Protein AF-A0A1Z9GU11-F1 (afdb_monomer_lite)

Radius of gyration: 17.64 Å; chains: 1; bounding box: 31×39×48 Å

Foldseek 3Di:
DKFKAFLVVQATDDPDPVVRVVCVVVVRIDIDPDDDPDDRRQWGADPVRDIGGQPPPDDPVVSVVVVVVVVVVVVVVVVVVVVVVVVVVVVD

pLDDT: mean 80.67, std 10.99, range [48.66, 92.5]

Structure (mmCIF, N/CA/C/O backbone):
data_AF-A0A1Z9GU11-F1
#
_entry.id   AF-A0A1Z9GU11-F1
#
loop_
_atom_site.group_PDB
_atom_site.id
_atom_site.type_symbol
_atom_site.label_atom_id
_atom_site.label_alt_id
_atom_site.label_comp_id
_atom_site.label_asym_id
_atom_site.label_entity_id
_atom_site.label_seq_id
_atom_site.pdbx_PDB_ins_code
_atom_site.Cartn_x
_atom_site.Cartn_y
_atom_site.Cartn_z
_atom_site.occupancy
_atom_site.B_iso_or_equiv
_atom_site.auth_seq_id
_atom_site.auth_comp_id
_atom_site.auth_asym_id
_atom_site.auth_atom_id
_atom_site.pdbx_PDB_model_num
ATOM 1 N N . MET A 1 1 ? 3.743 8.817 -13.979 1.00 77.25 1 MET A N 1
ATOM 2 C CA . MET A 1 1 ? 4.883 8.568 -13.065 1.00 77.25 1 MET A CA 1
ATOM 3 C C . MET A 1 1 ? 5.172 7.064 -13.014 1.00 77.25 1 MET A C 1
ATOM 5 O O . MET A 1 1 ? 4.244 6.293 -13.264 1.00 77.25 1 MET A O 1
ATOM 9 N N . ASP A 1 2 ? 6.412 6.648 -12.735 1.00 83.69 2 ASP A N 1
ATOM 10 C CA . ASP A 1 2 ? 6.753 5.235 -12.494 1.00 83.69 2 ASP A CA 1
ATOM 11 C C . ASP A 1 2 ? 6.676 4.923 -10.997 1.00 83.69 2 ASP A C 1
ATOM 13 O O . ASP A 1 2 ? 7.277 5.630 -10.188 1.00 83.69 2 ASP A O 1
ATOM 17 N N . TYR A 1 3 ? 5.969 3.853 -10.637 1.00 86.50 3 TYR A N 1
ATOM 18 C CA . TYR A 1 3 ? 5.834 3.388 -9.258 1.00 86.50 3 TYR A CA 1
ATOM 19 C C . TYR A 1 3 ? 6.321 1.951 -9.102 1.00 86.50 3 TYR A C 1
ATOM 21 O O . TYR A 1 3 ? 6.129 1.110 -9.984 1.00 86.50 3 TYR A O 1
ATOM 29 N N . TYR A 1 4 ? 6.917 1.672 -7.944 1.00 89.38 4 TYR A N 1
ATOM 30 C CA . TYR A 1 4 ? 7.369 0.343 -7.548 1.00 89.38 4 TYR A CA 1
ATOM 31 C C . TYR A 1 4 ? 6.562 -0.122 -6.346 1.00 89.38 4 TYR A C 1
ATOM 33 O O . TYR A 1 4 ? 6.567 0.524 -5.295 1.00 89.38 4 TYR A O 1
ATOM 41 N N . PHE A 1 5 ? 5.894 -1.257 -6.506 1.00 89.31 5 PHE A N 1
ATOM 42 C CA . PHE A 1 5 ? 5.033 -1.840 -5.487 1.00 89.31 5 PHE A CA 1
ATOM 43 C C . PHE A 1 5 ? 5.642 -3.126 -4.968 1.00 89.31 5 PHE A C 1
ATOM 45 O O . PHE A 1 5 ? 6.041 -3.980 -5.761 1.00 89.31 5 PHE A O 1
ATOM 52 N N . ASN A 1 6 ? 5.687 -3.278 -3.650 1.00 89.44 6 ASN A N 1
ATOM 53 C CA . ASN A 1 6 ? 6.110 -4.521 -3.029 1.00 89.44 6 ASN A CA 1
ATOM 54 C C . ASN A 1 6 ? 5.038 -5.593 -3.275 1.00 89.44 6 ASN A C 1
ATOM 56 O O . ASN A 1 6 ? 3.861 -5.368 -3.012 1.00 89.44 6 ASN A O 1
ATOM 60 N N . ILE A 1 7 ? 5.413 -6.766 -3.778 1.00 88.25 7 ILE A N 1
ATOM 61 C CA . ILE A 1 7 ? 4.429 -7.827 -4.060 1.00 88.25 7 ILE A CA 1
ATOM 62 C C . ILE A 1 7 ? 3.854 -8.488 -2.804 1.00 88.25 7 ILE A C 1
ATOM 64 O O . ILE A 1 7 ? 2.763 -9.055 -2.895 1.00 88.25 7 ILE A O 1
ATOM 68 N N . ALA A 1 8 ? 4.559 -8.423 -1.671 1.00 85.38 8 ALA A N 1
ATOM 69 C CA . ALA A 1 8 ? 4.121 -8.994 -0.401 1.00 85.38 8 ALA A CA 1
ATOM 70 C C . ALA A 1 8 ? 3.168 -8.054 0.343 1.00 85.38 8 ALA A C 1
ATOM 72 O O . ALA A 1 8 ? 2.113 -8.494 0.785 1.00 85.38 8 ALA A O 1
ATOM 73 N N . THR A 1 9 ? 3.512 -6.767 0.453 1.00 84.19 9 THR A N 1
ATOM 74 C CA . THR A 1 9 ? 2.655 -5.795 1.157 1.00 84.19 9 THR A CA 1
ATOM 75 C C . THR A 1 9 ? 1.648 -5.105 0.245 1.00 84.19 9 THR A C 1
ATOM 77 O O . THR A 1 9 ? 0.716 -4.488 0.738 1.00 84.19 9 THR A O 1
ATOM 80 N N . LYS A 1 10 ? 1.814 -5.212 -1.082 1.00 86.75 10 LYS A N 1
ATOM 81 C CA . LYS A 1 10 ? 1.020 -4.516 -2.115 1.00 86.75 10 LYS A CA 1
ATOM 82 C C . LYS A 1 10 ? 1.119 -2.988 -2.068 1.00 86.75 10 LYS A C 1
ATOM 84 O O . LYS A 1 10 ? 0.485 -2.308 -2.873 1.00 86.75 10 LYS A O 1
ATOM 89 N N . GLU A 1 11 ? 1.959 -2.454 -1.191 1.00 84.50 11 GLU A N 1
ATOM 90 C CA . GLU A 1 11 ? 2.149 -1.025 -0.989 1.00 84.50 11 GLU A CA 1
ATOM 91 C C . GLU A 1 11 ? 3.267 -0.466 -1.886 1.00 84.50 11 GLU A C 1
ATOM 93 O O . GLU A 1 11 ? 4.216 -1.179 -2.249 1.00 84.50 11 GLU A O 1
ATOM 98 N N . PRO A 1 12 ? 3.199 0.827 -2.231 1.00 85.56 12 PRO A N 1
ATOM 99 C CA . PRO A 1 12 ? 4.267 1.517 -2.930 1.00 85.56 12 PRO A CA 1
ATOM 100 C C . PRO A 1 12 ? 5.459 1.716 -1.988 1.00 85.56 12 PRO A C 1
ATOM 102 O O . PRO A 1 12 ? 5.332 2.291 -0.911 1.00 85.56 12 PRO A O 1
ATOM 105 N N . PHE A 1 13 ? 6.635 1.245 -2.403 1.00 74.75 13 PHE A N 1
ATOM 106 C CA . PHE A 1 13 ? 7.819 1.182 -1.537 1.00 74.75 13 PHE A CA 1
ATOM 107 C C . PHE A 1 13 ? 8.800 2.345 -1.751 1.00 74.75 13 PHE A C 1
ATOM 109 O O . PHE A 1 13 ? 9.398 2.825 -0.789 1.00 74.75 13 PHE A O 1
ATOM 116 N N . THR A 1 14 ? 9.014 2.816 -2.986 1.00 63.44 14 THR A N 1
ATOM 117 C CA . THR A 1 14 ? 10.021 3.863 -3.227 1.00 63.44 14 THR A CA 1
ATOM 118 C C . THR A 1 14 ? 9.828 4.628 -4.535 1.00 63.44 14 THR A C 1
ATOM 120 O O . THR A 1 14 ? 9.354 4.076 -5.526 1.00 63.44 14 THR A O 1
ATOM 123 N N . GLY A 1 15 ? 10.256 5.896 -4.536 1.00 58.75 15 GLY A N 1
ATOM 124 C CA . GLY A 1 15 ? 10.461 6.712 -5.738 1.00 58.75 15 GLY A CA 1
ATOM 125 C C . GLY A 1 15 ? 11.884 6.628 -6.314 1.00 58.75 15 GLY A C 1
ATOM 126 O O . GLY A 1 15 ? 12.179 7.299 -7.299 1.00 58.75 15 GLY A O 1
ATOM 127 N N . ASN A 1 16 ? 12.790 5.841 -5.715 1.00 70.00 16 ASN A N 1
ATOM 128 C CA . ASN A 1 16 ? 14.144 5.653 -6.237 1.00 70.00 16 ASN A CA 1
ATOM 129 C C . ASN A 1 16 ? 14.155 4.549 -7.303 1.00 70.00 16 ASN A C 1
ATOM 131 O O . ASN A 1 16 ? 13.980 3.371 -6.993 1.00 70.00 16 ASN A O 1
ATOM 135 N N . THR A 1 17 ? 14.402 4.937 -8.552 1.00 71.12 17 THR A N 1
ATOM 136 C CA . THR A 1 17 ? 14.411 4.032 -9.707 1.00 71.12 17 THR A CA 1
ATOM 137 C C . THR A 1 17 ? 15.461 2.928 -9.600 1.00 71.12 17 THR A C 1
ATOM 139 O O . THR A 1 17 ? 15.181 1.804 -9.992 1.00 71.12 17 THR A O 1
ATOM 142 N N . VAL A 1 18 ? 16.628 3.191 -9.002 1.00 75.00 18 VAL A N 1
ATOM 143 C CA . VAL A 1 18 ? 17.699 2.189 -8.854 1.00 75.00 18 VAL A CA 1
ATOM 144 C C . VAL A 1 18 ? 17.300 1.105 -7.855 1.00 75.00 18 VAL A C 1
ATOM 146 O O . VAL A 1 18 ? 17.434 -0.082 -8.137 1.00 75.00 18 VAL A O 1
ATOM 149 N N . ALA A 1 19 ? 16.772 1.508 -6.696 1.00 79.00 19 ALA A N 1
ATOM 150 C CA . ALA A 1 19 ? 16.296 0.562 -5.687 1.00 79.00 19 ALA A CA 1
ATOM 151 C C . ALA A 1 19 ? 15.036 -0.186 -6.154 1.00 79.00 19 ALA A C 1
ATOM 153 O O . ALA A 1 19 ? 14.849 -1.356 -5.827 1.00 79.00 19 ALA A O 1
ATOM 154 N N . GLY A 1 20 ? 14.185 0.485 -6.933 1.00 81.44 20 GLY A N 1
ATOM 155 C CA . GLY A 1 20 ? 12.991 -0.094 -7.530 1.00 81.44 20 GLY A CA 1
ATOM 156 C C . GLY A 1 20 ? 13.308 -1.173 -8.563 1.00 81.44 20 GLY A C 1
ATOM 157 O O . GLY A 1 20 ? 12.819 -2.292 -8.435 1.00 81.44 20 GLY A O 1
ATOM 158 N N . ASP A 1 21 ? 14.148 -0.873 -9.556 1.00 85.75 21 ASP A N 1
ATOM 159 C CA . ASP A 1 21 ? 14.523 -1.836 -10.599 1.00 85.75 21 ASP A CA 1
ATOM 160 C C . ASP A 1 21 ? 15.319 -3.031 -10.025 1.00 85.75 21 ASP A C 1
ATOM 162 O O . ASP A 1 21 ? 15.092 -4.166 -10.442 1.00 85.75 21 ASP A O 1
ATOM 166 N N . ASP A 1 22 ? 16.166 -2.832 -9.005 1.00 88.81 22 ASP A N 1
ATOM 167 C CA . ASP A 1 22 ? 16.826 -3.937 -8.282 1.00 88.81 22 ASP A CA 1
ATOM 168 C C . ASP A 1 22 ? 15.817 -4.831 -7.537 1.00 88.81 22 ASP A C 1
ATOM 170 O O . ASP A 1 22 ? 15.889 -6.059 -7.618 1.00 88.81 22 ASP A O 1
ATOM 174 N N . ALA A 1 23 ? 14.824 -4.239 -6.865 1.00 87.44 23 ALA A N 1
ATOM 175 C CA . ALA A 1 23 ? 13.760 -4.995 -6.207 1.00 87.44 23 ALA A CA 1
ATOM 176 C C . ALA A 1 23 ? 12.893 -5.768 -7.214 1.00 87.44 23 ALA A C 1
ATOM 178 O O . ALA A 1 23 ? 12.471 -6.887 -6.923 1.00 87.44 23 ALA A O 1
ATOM 179 N N . VAL A 1 24 ? 12.661 -5.212 -8.406 1.00 89.19 24 VAL A N 1
ATOM 180 C CA . VAL A 1 24 ? 11.975 -5.911 -9.503 1.00 89.19 24 VAL A CA 1
ATOM 181 C C . VAL A 1 24 ? 12.815 -7.082 -10.007 1.00 89.19 24 VAL A C 1
ATOM 183 O O . VAL A 1 24 ? 12.299 -8.190 -10.128 1.00 89.19 24 VAL A O 1
ATOM 186 N N . ALA A 1 25 ? 14.117 -6.881 -10.226 1.00 89.69 25 ALA A N 1
ATOM 187 C CA . ALA A 1 25 ? 15.030 -7.943 -10.647 1.00 89.69 25 ALA A CA 1
ATOM 188 C C . ALA A 1 25 ? 15.131 -9.083 -9.616 1.00 89.69 25 ALA A C 1
ATOM 190 O O . ALA A 1 25 ? 15.267 -10.248 -9.986 1.00 89.69 25 ALA A O 1
ATOM 191 N N . LYS A 1 26 ? 15.015 -8.760 -8.322 1.00 89.50 26 LYS A N 1
ATOM 192 C CA . LYS A 1 26 ? 14.964 -9.731 -7.216 1.00 89.50 26 LYS A CA 1
ATOM 193 C C . LYS A 1 26 ? 13.590 -10.377 -7.022 1.00 89.50 26 LYS A C 1
ATOM 195 O O . LYS A 1 26 ? 13.453 -11.231 -6.150 1.00 89.50 26 LYS A O 1
ATOM 200 N N . GLY A 1 27 ? 12.577 -9.971 -7.789 1.00 88.06 27 GLY A N 1
ATOM 201 C CA . GLY A 1 27 ? 11.208 -10.458 -7.640 1.00 88.06 27 GLY A CA 1
ATOM 202 C C . GLY A 1 27 ? 10.562 -10.053 -6.314 1.00 88.06 27 GLY A C 1
ATOM 203 O O . GLY A 1 27 ? 9.731 -10.789 -5.810 1.00 88.06 27 GLY A O 1
ATOM 204 N N . ILE A 1 28 ? 10.959 -8.921 -5.728 1.00 88.88 28 ILE A N 1
ATOM 205 C CA . ILE A 1 28 ? 10.410 -8.351 -4.480 1.00 88.88 28 ILE A CA 1
ATOM 206 C C . ILE A 1 28 ? 9.377 -7.258 -4.789 1.00 88.88 28 ILE A C 1
ATOM 208 O O . ILE A 1 28 ? 8.497 -6.963 -3.976 1.00 88.88 28 ILE A O 1
ATOM 212 N N . ALA A 1 29 ? 9.466 -6.656 -5.975 1.00 90.44 29 ALA A N 1
ATOM 213 C CA . ALA A 1 29 ? 8.580 -5.589 -6.405 1.00 90.44 29 ALA A CA 1
ATOM 214 C C . ALA A 1 29 ? 8.141 -5.747 -7.863 1.00 90.44 29 ALA A C 1
ATOM 216 O O . ALA A 1 29 ? 8.737 -6.490 -8.640 1.00 90.44 29 ALA A O 1
ATOM 217 N N . VAL A 1 30 ? 7.111 -4.996 -8.244 1.00 89.44 30 VAL A N 1
ATOM 218 C CA . VAL A 1 30 ? 6.698 -4.816 -9.639 1.00 89.44 30 VAL A CA 1
ATOM 219 C C . VAL A 1 30 ? 6.692 -3.337 -10.000 1.00 89.44 30 VAL A C 1
ATOM 221 O O . VAL A 1 30 ? 6.270 -2.489 -9.210 1.00 89.44 30 VAL A O 1
ATOM 224 N N . LYS A 1 31 ? 7.159 -3.033 -11.212 1.00 89.62 31 LYS A N 1
ATOM 225 C CA . LYS A 1 31 ? 7.152 -1.687 -11.785 1.00 89.62 31 LYS A CA 1
ATOM 226 C C . LYS A 1 31 ? 5.837 -1.444 -12.514 1.00 89.62 31 LYS A C 1
ATOM 228 O O . LYS A 1 31 ? 5.407 -2.269 -13.321 1.00 89.62 31 LYS A O 1
ATOM 233 N N . LYS A 1 32 ? 5.213 -0.299 -12.256 1.00 88.44 32 LYS A N 1
ATOM 234 C CA . LYS A 1 32 ? 4.024 0.170 -12.966 1.00 88.44 32 LYS A CA 1
ATOM 235 C C . LYS A 1 32 ? 4.283 1.557 -13.519 1.00 88.44 32 LYS A C 1
ATOM 237 O O . LYS A 1 32 ? 4.672 2.467 -12.793 1.00 88.44 32 LYS A O 1
ATOM 242 N N . THR A 1 33 ? 4.060 1.693 -14.815 1.00 88.44 33 THR A N 1
ATOM 243 C CA . THR A 1 33 ? 4.304 2.915 -15.577 1.00 88.44 33 THR A CA 1
ATOM 244 C C . THR A 1 33 ? 2.973 3.506 -16.030 1.00 88.44 33 THR A C 1
ATOM 246 O O . THR A 1 33 ? 1.997 2.776 -16.191 1.00 88.44 33 THR A O 1
ATOM 249 N N . GLY A 1 34 ? 2.929 4.812 -16.291 1.00 83.56 34 GLY A N 1
ATOM 250 C CA . GLY A 1 34 ? 1.720 5.458 -16.825 1.00 83.56 34 GLY A CA 1
ATOM 251 C C . GLY A 1 34 ? 0.612 5.680 -15.792 1.00 83.56 34 GLY A C 1
ATOM 252 O O . GLY A 1 34 ? -0.547 5.832 -16.163 1.00 83.56 34 GLY A O 1
ATOM 253 N N . ILE A 1 35 ? 0.961 5.709 -14.504 1.00 82.50 35 ILE A N 1
ATOM 254 C CA . ILE A 1 35 ? 0.012 6.047 -13.438 1.00 82.50 35 ILE A CA 1
ATOM 255 C C . ILE A 1 35 ? -0.196 7.562 -13.430 1.00 82.50 35 ILE A C 1
ATOM 257 O O . ILE A 1 35 ? 0.774 8.316 -13.615 1.00 82.50 35 ILE A O 1
ATOM 261 N N . ALA A 1 36 ? -1.454 7.972 -13.239 1.00 81.62 36 ALA A N 1
ATOM 262 C CA . ALA A 1 36 ? -1.852 9.363 -13.057 1.00 81.62 36 ALA A CA 1
ATOM 263 C C . ALA A 1 36 ? -1.096 10.016 -11.888 1.00 81.62 36 ALA A C 1
ATOM 265 O O . ALA A 1 36 ? -0.553 9.331 -11.021 1.00 81.62 36 ALA A O 1
ATOM 266 N N . ASP A 1 37 ? -1.046 11.345 -11.889 1.00 81.06 37 ASP A N 1
ATOM 267 C CA . ASP A 1 37 ? -0.456 12.107 -10.791 1.00 81.06 37 ASP A CA 1
ATOM 268 C C . ASP A 1 37 ? -1.411 12.070 -9.591 1.00 81.06 37 ASP A C 1
ATOM 270 O O . ASP A 1 37 ? -2.368 12.834 -9.511 1.00 81.06 37 ASP A O 1
ATOM 274 N N . VAL A 1 38 ? -1.204 11.082 -8.725 1.00 82.69 38 VAL A N 1
ATOM 275 C CA . VAL A 1 38 ? -1.934 10.885 -7.472 1.00 82.69 38 VAL A CA 1
ATOM 276 C C . VAL A 1 38 ? -0.941 10.571 -6.363 1.00 82.69 38 VAL A C 1
ATOM 278 O O . VAL A 1 38 ? 0.119 9.977 -6.591 1.00 82.69 38 VAL A O 1
ATOM 281 N N . GLU A 1 39 ? -1.281 10.972 -5.144 1.00 84.81 39 GLU A N 1
ATOM 282 C CA . GLU A 1 39 ? -0.425 10.776 -3.984 1.00 84.81 39 GLU A CA 1
ATOM 283 C C . GLU A 1 39 ? -0.104 9.289 -3.779 1.00 84.81 39 GLU A C 1
ATOM 285 O O . GLU A 1 39 ? -0.988 8.432 -3.755 1.00 84.81 39 GLU A O 1
ATOM 290 N N . SER A 1 40 ? 1.178 8.968 -3.580 1.00 83.31 40 SER A N 1
ATOM 291 C CA . SER A 1 40 ? 1.647 7.579 -3.493 1.00 83.31 40 SER A CA 1
ATOM 292 C C . SER A 1 40 ? 0.956 6.776 -2.394 1.00 83.31 40 SER A C 1
ATOM 294 O O . SER A 1 40 ? 0.698 5.599 -2.586 1.00 83.31 40 SER A O 1
ATOM 296 N N . TRP A 1 41 ? 0.598 7.399 -1.270 1.00 85.50 41 TRP A N 1
ATOM 297 C CA . TRP A 1 41 ? -0.103 6.728 -0.173 1.00 85.50 41 TRP A CA 1
ATOM 298 C C . TRP A 1 41 ? -1.512 6.246 -0.545 1.00 85.50 41 TRP A C 1
ATOM 300 O O . TRP A 1 41 ? -2.066 5.420 0.177 1.00 85.50 41 TRP A O 1
ATOM 310 N N . ARG A 1 42 ? -2.089 6.754 -1.643 1.00 89.06 42 ARG A N 1
ATOM 311 C CA . ARG A 1 42 ? -3.368 6.289 -2.189 1.00 89.06 42 ARG A CA 1
ATOM 312 C C . ARG A 1 42 ? -3.204 5.111 -3.137 1.00 89.06 42 ARG A C 1
ATOM 314 O O . ARG A 1 42 ? -4.189 4.481 -3.483 1.00 89.06 42 ARG A O 1
ATOM 321 N N . LEU A 1 43 ? -1.997 4.804 -3.593 1.00 89.19 43 LEU A N 1
ATOM 322 C CA . LEU A 1 43 ? -1.772 3.727 -4.548 1.00 89.19 43 LEU A CA 1
ATOM 323 C C . LEU A 1 43 ? -1.550 2.403 -3.816 1.00 89.19 43 LEU A C 1
ATOM 325 O O . LEU A 1 43 ? -0.858 2.356 -2.805 1.00 89.19 43 LEU A O 1
ATOM 329 N N . SER A 1 44 ? -2.086 1.310 -4.346 1.00 90.06 44 SER A N 1
ATOM 330 C CA . SER A 1 44 ? -1.778 -0.061 -3.913 1.00 90.06 44 SER A CA 1
ATOM 331 C C . SER A 1 44 ? -2.003 -1.049 -5.055 1.00 90.06 44 SER A C 1
ATOM 333 O O . SER A 1 44 ? -2.476 -0.666 -6.126 1.00 90.06 44 SER A O 1
ATOM 335 N N . LEU A 1 45 ? -1.641 -2.316 -4.857 1.00 91.12 45 LEU A N 1
ATOM 336 C CA . LEU A 1 45 ? -1.940 -3.394 -5.799 1.00 91.12 45 LEU A CA 1
ATOM 337 C C . LEU A 1 45 ? -3.086 -4.290 -5.325 1.00 91.12 45 LEU A C 1
ATOM 339 O O . LEU A 1 45 ? -3.125 -4.701 -4.170 1.00 91.12 45 LEU A O 1
ATOM 343 N N . ASP A 1 46 ? -3.949 -4.670 -6.262 1.00 89.06 46 ASP A N 1
ATOM 344 C CA . ASP A 1 46 ? -4.872 -5.797 -6.117 1.00 89.06 46 ASP A CA 1
ATOM 345 C C . ASP A 1 46 ? -4.124 -7.147 -6.169 1.00 89.06 46 ASP A C 1
ATOM 347 O O . ASP A 1 46 ? -2.964 -7.225 -6.596 1.00 89.06 46 ASP A O 1
ATOM 351 N N . ASP A 1 47 ? -4.800 -8.234 -5.789 1.00 85.12 47 ASP A N 1
ATOM 352 C CA . ASP A 1 47 ? -4.285 -9.605 -5.890 1.00 85.12 47 ASP A CA 1
ATOM 353 C C . ASP A 1 47 ? -3.878 -9.976 -7.330 1.00 85.12 47 ASP A C 1
ATOM 355 O O . ASP A 1 47 ? -2.858 -10.626 -7.558 1.00 85.12 47 ASP A O 1
ATOM 359 N N . SER A 1 48 ? -4.585 -9.423 -8.319 1.00 87.19 48 SER A N 1
ATOM 360 C CA . SER A 1 48 ? -4.280 -9.562 -9.749 1.00 87.19 48 SER A CA 1
ATOM 361 C C . SER A 1 48 ? -3.078 -8.721 -10.210 1.00 87.19 48 SER A C 1
ATOM 363 O O . SER A 1 48 ? -2.713 -8.736 -11.386 1.00 87.19 48 SER A O 1
ATOM 365 N N . GLY A 1 49 ? -2.477 -7.926 -9.318 1.00 84.00 49 GLY A N 1
ATOM 366 C CA . GLY A 1 49 ? -1.375 -7.019 -9.636 1.00 84.00 49 GLY A CA 1
ATOM 367 C C . GLY A 1 49 ? -1.802 -5.772 -10.416 1.00 84.00 49 GLY A C 1
ATOM 368 O O . GLY A 1 49 ? -0.964 -5.152 -11.079 1.00 84.00 49 GLY A O 1
ATOM 369 N N . ASN A 1 50 ? -3.083 -5.404 -10.368 1.00 89.00 50 ASN A N 1
ATOM 370 C CA . ASN A 1 50 ? -3.597 -4.145 -10.913 1.00 89.00 50 ASN A CA 1
ATOM 371 C C . ASN A 1 50 ? -3.423 -3.017 -9.898 1.00 89.00 50 ASN A C 1
ATOM 373 O O . ASN A 1 50 ? -3.515 -3.263 -8.700 1.00 89.00 50 ASN A O 1
ATOM 377 N N . VAL A 1 51 ? -3.176 -1.790 -10.362 1.00 88.62 51 VAL A N 1
ATOM 378 C CA . VAL A 1 51 ? -3.071 -0.641 -9.452 1.00 88.62 51 VAL A CA 1
ATOM 379 C C . VAL A 1 51 ? -4.468 -0.187 -9.068 1.00 88.62 51 VAL A C 1
ATOM 381 O O . VAL A 1 51 ? -5.300 0.047 -9.942 1.00 88.62 51 VAL A O 1
ATOM 384 N N . VAL A 1 52 ? -4.691 -0.046 -7.771 1.00 90.25 52 VAL A N 1
ATOM 385 C CA . VAL A 1 52 ? -5.917 0.475 -7.179 1.00 90.25 52 VAL A CA 1
ATOM 386 C C . VAL A 1 52 ? -5.622 1.791 -6.470 1.00 90.25 52 VAL A C 1
ATOM 388 O O . VAL A 1 52 ? -4.548 1.966 -5.888 1.00 90.25 52 VAL A O 1
ATOM 391 N N . ILE A 1 53 ? -6.576 2.719 -6.547 1.00 90.00 53 ILE A N 1
ATOM 392 C CA . ILE A 1 53 ? -6.503 4.021 -5.888 1.00 90.00 53 ILE A CA 1
ATOM 393 C C . ILE A 1 53 ? -7.445 3.989 -4.685 1.00 90.00 53 ILE A C 1
ATOM 395 O O . ILE A 1 53 ? -8.666 3.914 -4.815 1.00 90.00 53 ILE A O 1
ATOM 399 N N . PHE A 1 54 ? -6.868 4.036 -3.494 1.00 89.81 54 PHE A N 1
ATOM 400 C CA . PHE A 1 54 ? -7.593 4.208 -2.252 1.00 89.81 54 PHE A CA 1
ATOM 401 C C . PHE A 1 54 ? -8.356 5.532 -2.269 1.00 89.81 54 PHE A C 1
ATOM 403 O O . PHE A 1 54 ? -7.799 6.580 -2.611 1.00 89.81 54 PHE A O 1
ATOM 410 N N . ALA A 1 55 ? -9.623 5.475 -1.853 1.00 88.88 55 ALA A N 1
ATOM 411 C CA . ALA A 1 55 ? -10.518 6.624 -1.825 1.00 88.88 55 ALA A CA 1
ATOM 412 C C . ALA A 1 55 ? -10.625 7.336 -3.193 1.00 88.88 55 ALA A C 1
ATOM 414 O O . ALA A 1 55 ? -10.650 8.567 -3.267 1.00 88.88 55 ALA A O 1
ATOM 415 N N . GLU A 1 56 ? -10.674 6.565 -4.285 1.00 88.19 56 GLU A N 1
ATOM 416 C CA . GLU A 1 56 ? -10.855 7.107 -5.634 1.00 88.19 56 GLU A CA 1
ATOM 417 C C . GLU A 1 56 ? -12.096 8.016 -5.709 1.00 88.19 56 GLU A C 1
ATOM 419 O O . GLU A 1 56 ? -13.167 7.693 -5.194 1.00 88.19 56 GLU A O 1
ATOM 424 N N . GLY A 1 57 ? -11.939 9.193 -6.322 1.00 85.62 57 GLY A N 1
ATOM 425 C CA . GLY A 1 57 ? -13.006 10.193 -6.446 1.00 85.62 57 GLY A CA 1
ATOM 426 C C . GLY A 1 57 ? -13.246 11.058 -5.201 1.00 85.62 57 GLY A C 1
ATOM 427 O O . GLY A 1 57 ? -14.048 11.990 -5.266 1.00 85.62 57 GLY A O 1
ATOM 428 N N . LYS A 1 58 ? -12.544 10.811 -4.089 1.00 89.31 58 LYS A N 1
ATOM 429 C CA . LYS A 1 58 ? -12.619 11.636 -2.874 1.00 89.31 58 LYS A CA 1
ATOM 430 C C . LYS A 1 58 ? -11.555 12.733 -2.877 1.00 89.31 58 LYS A C 1
ATOM 432 O O . LYS A 1 58 ? -10.454 12.569 -3.411 1.00 89.31 58 LYS A O 1
ATOM 437 N N . ASN A 1 59 ? -11.864 13.862 -2.242 1.00 90.00 59 ASN A N 1
ATOM 438 C CA . ASN A 1 59 ? -10.860 14.894 -1.991 1.00 90.00 59 ASN A CA 1
ATOM 439 C C . ASN A 1 59 ? -9.839 14.415 -0.938 1.00 90.00 59 ASN A C 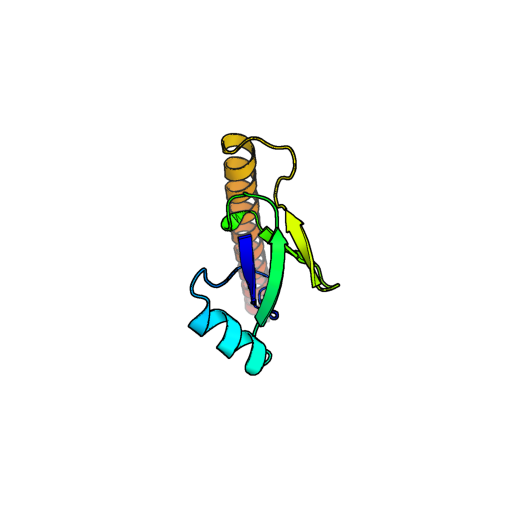1
ATOM 441 O O . ASN A 1 59 ? -10.033 13.390 -0.283 1.00 90.00 59 ASN A O 1
ATOM 445 N N . GLU A 1 60 ? -8.732 15.145 -0.804 1.00 86.38 60 GLU A N 1
ATOM 446 C CA . GLU A 1 60 ? -7.641 14.784 0.110 1.00 86.38 60 GLU A CA 1
ATOM 447 C C . GLU A 1 60 ? -8.134 14.617 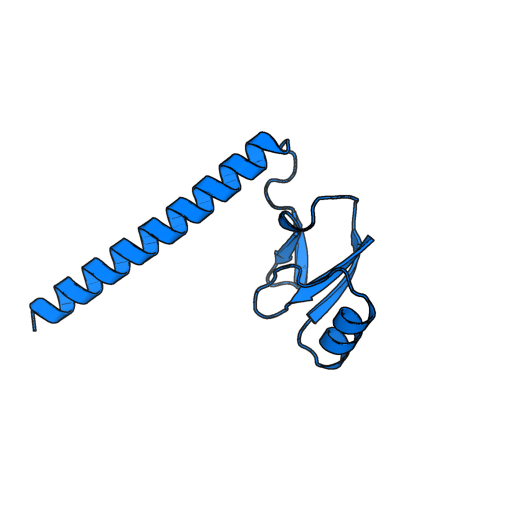1.556 1.00 86.38 60 GLU A C 1
ATOM 449 O O . GLU A 1 60 ? -7.846 13.607 2.192 1.00 86.38 60 GLU A O 1
ATOM 454 N N . THR A 1 61 ? -8.964 15.548 2.041 1.00 91.12 61 THR A N 1
ATOM 455 C CA . THR A 1 61 ? -9.515 15.524 3.405 1.00 91.12 61 THR A CA 1
ATOM 456 C C . THR A 1 61 ? -10.356 14.278 3.691 1.00 91.12 61 THR A C 1
ATOM 458 O O . THR A 1 61 ? -10.169 13.631 4.722 1.00 91.12 61 THR 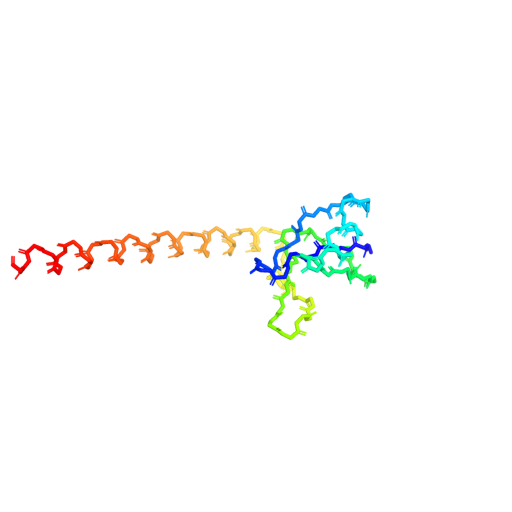A O 1
ATOM 461 N N . ASP A 1 62 ? -11.277 13.920 2.797 1.00 91.00 62 ASP A N 1
ATOM 462 C CA . ASP A 1 62 ? -12.156 12.762 2.980 1.00 91.00 62 ASP A CA 1
ATOM 463 C C . ASP A 1 62 ? -11.377 11.443 2.869 1.00 91.00 62 ASP A C 1
ATOM 465 O O . ASP A 1 62 ? -11.589 10.516 3.649 1.00 91.00 62 ASP A O 1
ATOM 469 N N . ALA A 1 63 ? -10.392 11.378 1.971 1.00 91.00 63 ALA A N 1
ATOM 470 C CA . ALA A 1 63 ? -9.519 10.214 1.877 1.00 91.00 63 ALA A CA 1
ATOM 471 C C . ALA A 1 63 ? -8.613 10.056 3.101 1.00 91.00 63 ALA A C 1
ATOM 473 O O . ALA A 1 63 ? -8.390 8.938 3.561 1.00 91.00 63 ALA A O 1
ATOM 474 N N . GLN A 1 64 ? -8.102 11.154 3.654 1.00 89.56 64 GLN A N 1
ATOM 475 C CA . GLN A 1 64 ? -7.294 11.103 4.864 1.00 89.56 64 GLN A CA 1
ATOM 476 C C . GLN A 1 64 ? -8.134 10.674 6.075 1.00 89.56 64 GLN A C 1
ATOM 478 O O . GLN A 1 64 ? -7.697 9.816 6.840 1.00 89.56 64 GLN A O 1
ATOM 483 N N . THR A 1 65 ? -9.375 11.164 6.167 1.00 92.50 65 THR A N 1
ATOM 484 C CA . THR A 1 65 ? -10.355 10.722 7.174 1.00 92.50 65 THR A CA 1
ATOM 485 C C . THR A 1 65 ? -10.588 9.216 7.075 1.00 92.50 65 THR A C 1
ATOM 487 O O . THR A 1 65 ? -10.394 8.500 8.054 1.00 92.50 65 THR A O 1
ATOM 490 N N . GLN A 1 66 ? -10.874 8.706 5.872 1.00 90.31 66 GLN A N 1
ATOM 491 C CA . GLN A 1 66 ? -11.090 7.274 5.661 1.00 90.31 66 GLN A CA 1
ATOM 492 C C . GLN A 1 66 ? -9.853 6.436 6.025 1.00 90.31 66 GLN A C 1
ATOM 494 O O . GLN A 1 66 ? -9.978 5.357 6.599 1.00 90.31 66 GLN A O 1
ATOM 499 N N . LYS A 1 67 ? -8.645 6.933 5.734 1.00 87.50 67 LYS A N 1
ATOM 500 C CA . LYS A 1 67 ? -7.392 6.259 6.102 1.00 87.50 67 LYS A CA 1
ATOM 501 C C . LYS A 1 67 ? -7.202 6.178 7.617 1.00 87.50 67 LYS A C 1
ATOM 503 O O . LYS A 1 67 ? -6.694 5.175 8.119 1.00 87.50 67 LYS A O 1
ATOM 508 N N . GLU A 1 68 ? -7.569 7.228 8.345 1.00 87.38 68 GLU A N 1
ATOM 509 C CA . GLU A 1 68 ? -7.541 7.234 9.810 1.00 87.38 68 GLU A CA 1
ATOM 510 C C . GLU A 1 68 ? -8.587 6.281 10.396 1.00 87.38 68 GLU A C 1
ATOM 512 O O . GLU A 1 68 ? -8.262 5.527 11.314 1.00 87.38 68 GLU A O 1
ATOM 517 N N . GLU A 1 69 ? -9.793 6.238 9.825 1.00 87.75 69 GLU A N 1
ATOM 518 C CA . GLU A 1 69 ? -10.849 5.300 10.220 1.00 87.75 69 GLU A CA 1
ATOM 519 C C . GLU A 1 69 ? -10.431 3.837 10.014 1.00 87.75 69 GLU A C 1
ATOM 521 O O . GLU A 1 69 ? -10.552 3.033 10.939 1.00 87.75 69 GLU A O 1
ATOM 526 N N . GLU A 1 70 ? -9.866 3.485 8.854 1.00 83.69 70 GLU A N 1
ATOM 527 C CA . GLU A 1 70 ? -9.376 2.125 8.576 1.00 83.69 70 GLU A CA 1
ATOM 528 C C . GLU A 1 70 ? -8.230 1.728 9.519 1.00 83.69 70 GLU A C 1
ATOM 530 O O . GLU A 1 70 ? -8.184 0.607 10.032 1.00 83.69 70 GLU A O 1
ATOM 535 N N . ARG A 1 71 ? -7.323 2.664 9.832 1.00 81.69 71 ARG A N 1
ATOM 536 C CA . ARG A 1 71 ? -6.239 2.433 10.799 1.00 81.69 71 ARG A CA 1
ATOM 537 C C . ARG A 1 71 ? -6.771 2.217 12.217 1.00 81.69 71 ARG A C 1
ATOM 539 O O . ARG A 1 71 ? -6.262 1.358 12.946 1.00 81.69 71 ARG A O 1
ATOM 546 N N . ALA A 1 72 ? -7.777 2.991 12.617 1.00 79.75 72 ALA A N 1
ATOM 547 C CA . ALA A 1 72 ? -8.438 2.842 13.907 1.00 79.75 72 ALA A CA 1
ATOM 548 C C . ALA A 1 72 ? -9.191 1.504 13.991 1.00 79.75 72 ALA A C 1
ATOM 550 O O . ALA A 1 72 ? -9.066 0.800 14.994 1.00 79.75 72 ALA A O 1
ATOM 551 N N . ALA A 1 73 ? -9.892 1.108 12.925 1.00 75.75 73 ALA A N 1
ATOM 552 C CA . ALA A 1 73 ? -10.588 -0.173 12.834 1.00 75.75 73 ALA A CA 1
ATOM 553 C C . ALA A 1 73 ? -9.621 -1.367 12.914 1.00 75.75 73 ALA A C 1
ATOM 555 O O . ALA A 1 73 ? -9.868 -2.304 13.674 1.00 75.75 73 ALA A O 1
ATOM 556 N N . ALA A 1 74 ? -8.485 -1.308 12.210 1.00 71.75 74 ALA A N 1
ATOM 557 C CA . ALA A 1 74 ? -7.447 -2.336 12.287 1.00 71.75 74 ALA A CA 1
ATOM 558 C C . ALA A 1 74 ? -6.877 -2.481 13.711 1.00 71.75 74 ALA A C 1
ATOM 560 O O . ALA A 1 74 ? -6.703 -3.595 14.199 1.00 71.75 74 ALA A O 1
ATOM 561 N N . THR A 1 75 ? -6.661 -1.361 14.409 1.00 70.56 75 THR A N 1
ATOM 562 C CA . THR A 1 75 ? -6.182 -1.353 15.805 1.00 70.56 75 THR A CA 1
ATOM 563 C C . THR A 1 75 ? -7.221 -1.934 16.772 1.00 70.56 75 THR A C 1
ATOM 565 O O . THR A 1 75 ? -6.877 -2.664 17.699 1.00 70.56 75 THR A O 1
ATOM 568 N N . ALA A 1 76 ? -8.504 -1.629 16.565 1.00 67.00 76 ALA A N 1
ATOM 569 C CA . ALA A 1 76 ? -9.585 -2.164 17.389 1.00 67.00 76 ALA A CA 1
ATOM 570 C C . ALA A 1 76 ? -9.749 -3.683 17.207 1.00 67.00 76 ALA A C 1
ATOM 572 O O . ALA A 1 76 ? -9.914 -4.399 18.193 1.00 67.00 76 ALA A O 1
ATOM 573 N N . ALA A 1 77 ? -9.647 -4.178 15.969 1.00 62.56 77 ALA A N 1
ATOM 574 C CA . ALA A 1 77 ? -9.737 -5.605 15.665 1.00 62.56 77 ALA A CA 1
ATOM 575 C C . ALA A 1 77 ? -8.593 -6.422 16.291 1.00 62.56 77 ALA A C 1
ATOM 577 O O . ALA A 1 77 ? -8.819 -7.546 16.740 1.00 62.56 77 ALA A O 1
ATOM 578 N N . ASP A 1 78 ? -7.382 -5.863 16.342 1.00 62.28 78 ASP A N 1
ATOM 579 C CA . ASP A 1 78 ? -6.225 -6.499 16.981 1.00 62.28 78 ASP A CA 1
ATOM 580 C C . ASP A 1 78 ? -6.444 -6.658 18.495 1.00 62.28 78 ASP A C 1
ATOM 582 O O . ASP A 1 78 ? -6.375 -7.763 19.033 1.00 62.28 78 ASP A O 1
ATOM 586 N N . LYS A 1 79 ? -6.896 -5.587 19.159 1.00 62.16 79 LYS A N 1
ATOM 587 C CA . LYS A 1 79 ? -7.175 -5.585 20.602 1.00 62.16 79 LYS A CA 1
ATOM 588 C C . LYS A 1 79 ? -8.297 -6.548 21.011 1.00 62.16 79 LYS A C 1
ATOM 590 O O . LYS A 1 79 ? -8.250 -7.145 22.090 1.00 62.16 79 LYS A O 1
ATOM 595 N N . THR A 1 80 ? -9.318 -6.71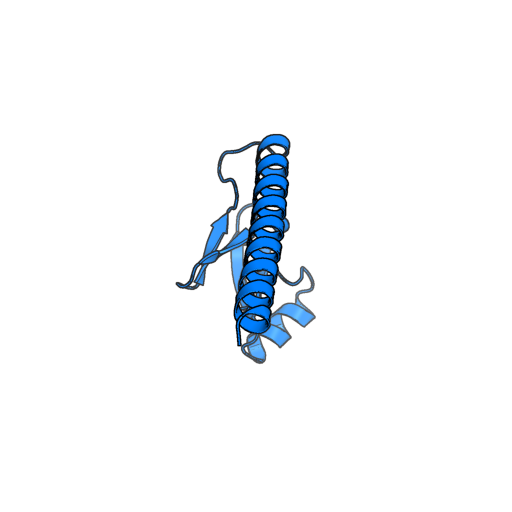4 20.167 1.00 63.41 80 THR A N 1
ATOM 596 C CA . THR A 1 80 ? -10.378 -7.711 20.391 1.00 63.41 80 THR A CA 1
ATOM 597 C C . THR A 1 80 ? -9.820 -9.132 20.319 1.00 63.41 80 THR A C 1
ATOM 599 O O . THR A 1 80 ? -10.080 -9.919 21.227 1.00 63.41 80 THR A O 1
ATOM 602 N N . LYS A 1 81 ? -8.982 -9.439 19.319 1.00 60.19 81 LYS A N 1
ATOM 603 C CA . LYS A 1 81 ? -8.349 -10.762 19.185 1.00 60.19 81 LYS A CA 1
ATOM 604 C C . LYS A 1 81 ? -7.432 -11.100 20.357 1.00 60.19 81 LYS A C 1
ATOM 606 O O . LYS A 1 81 ? -7.455 -12.235 20.824 1.00 60.19 81 LYS A O 1
ATOM 611 N N . GLU A 1 82 ? -6.651 -10.138 20.843 1.00 62.44 82 GLU A N 1
ATOM 612 C CA . GLU A 1 82 ? -5.804 -10.331 22.027 1.00 62.44 82 GLU A CA 1
ATOM 613 C C . GLU A 1 82 ? -6.643 -10.652 23.271 1.00 62.44 82 GLU A C 1
ATOM 615 O O . GLU A 1 82 ? -6.333 -11.586 24.009 1.00 62.44 82 GLU A O 1
ATOM 620 N N . THR A 1 83 ? -7.759 -9.942 23.457 1.00 63.38 83 THR A N 1
ATOM 621 C CA . THR A 1 83 ? -8.673 -10.169 24.587 1.00 63.38 83 THR A CA 1
ATOM 622 C C . THR A 1 83 ? -9.334 -11.552 24.518 1.00 63.38 83 THR A C 1
ATOM 624 O O . THR A 1 83 ? -9.455 -12.229 25.537 1.00 63.38 83 THR A O 1
ATOM 627 N N . GLU A 1 84 ? -9.737 -12.009 23.328 1.00 62.38 84 GLU A N 1
ATOM 628 C CA . GLU A 1 84 ? -10.320 -13.345 23.137 1.00 62.38 84 GLU A CA 1
ATOM 629 C C . GLU A 1 84 ? -9.297 -14.471 23.368 1.00 62.38 84 GLU A C 1
ATOM 631 O O . GLU A 1 84 ? -9.625 -15.482 23.990 1.00 62.38 84 GLU A O 1
ATOM 636 N N . LEU A 1 85 ? -8.046 -14.291 22.929 1.00 61.66 85 LEU A N 1
ATOM 637 C CA . LEU A 1 85 ? -6.951 -15.237 23.182 1.00 61.66 85 LEU A CA 1
ATOM 638 C C . LEU A 1 85 ? -6.599 -15.335 24.670 1.00 61.66 85 LEU A C 1
ATOM 640 O O . LEU A 1 85 ? -6.342 -16.431 25.172 1.00 61.66 85 LEU A O 1
ATOM 644 N N . GLU A 1 86 ? -6.593 -14.209 25.381 1.00 62.12 86 GLU A N 1
ATOM 645 C CA . GLU A 1 86 ? -6.294 -14.171 26.812 1.00 62.12 86 GLU A CA 1
ATOM 646 C C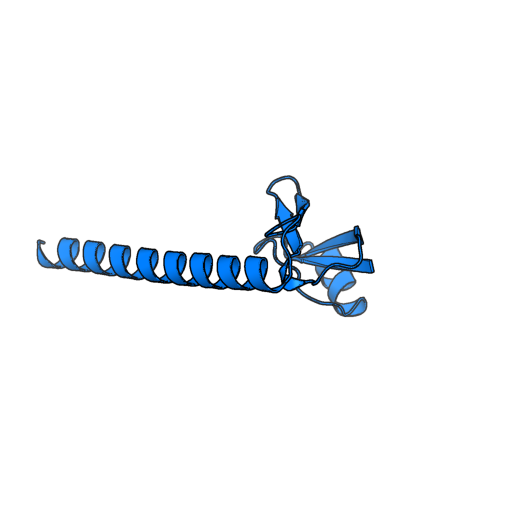 . GLU A 1 86 ? -7.436 -14.778 27.644 1.00 62.12 86 GLU A C 1
ATOM 648 O O . GLU A 1 86 ? -7.182 -15.559 28.562 1.00 62.12 86 GLU A O 1
ATOM 653 N N . ALA A 1 87 ? -8.694 -14.534 27.259 1.00 65.06 87 ALA A N 1
ATOM 654 C CA . ALA A 1 87 ? -9.857 -15.183 27.865 1.00 65.06 87 ALA A CA 1
ATOM 655 C C . ALA A 1 87 ? -9.881 -16.702 27.616 1.00 65.06 87 ALA A C 1
ATOM 657 O O . ALA A 1 87 ? -10.205 -17.465 28.526 1.00 65.06 87 ALA A O 1
ATOM 658 N N . ALA A 1 88 ? -9.502 -17.154 26.417 1.00 66.62 88 ALA A N 1
ATOM 659 C CA . ALA A 1 88 ? -9.411 -18.578 26.097 1.00 66.62 88 ALA A CA 1
ATOM 660 C C . ALA A 1 88 ? -8.295 -19.287 26.886 1.00 66.62 88 ALA A C 1
ATOM 662 O O . ALA A 1 88 ? -8.491 -20.414 27.327 1.00 66.62 88 ALA A O 1
ATOM 663 N N . ARG A 1 89 ? -7.154 -18.622 27.127 1.00 59.03 89 ARG A N 1
ATOM 664 C CA . ARG A 1 89 ? -6.056 -19.164 27.951 1.00 59.03 89 ARG A CA 1
ATOM 665 C C . ARG A 1 89 ? -6.339 -19.163 29.450 1.00 59.03 89 ARG A C 1
ATOM 667 O O . ARG A 1 89 ? -5.802 -20.006 30.155 1.00 59.03 89 ARG A O 1
ATOM 674 N N . ALA A 1 90 ? -7.124 -18.212 29.949 1.00 60.66 90 ALA A N 1
A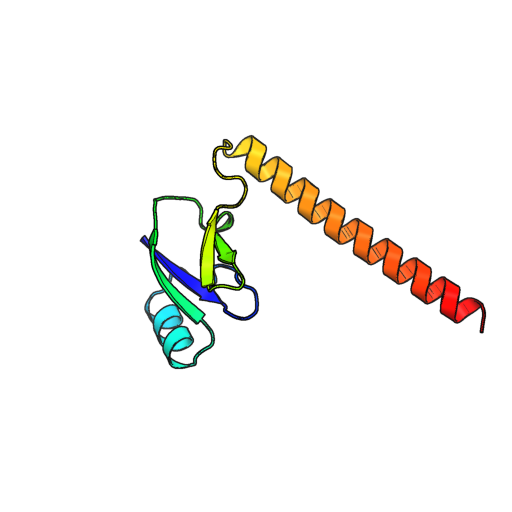TOM 675 C CA . ALA A 1 90 ? -7.483 -18.144 31.367 1.00 60.66 90 ALA A CA 1
ATOM 676 C C . ALA A 1 90 ? -8.566 -19.166 31.768 1.00 60.66 90 ALA A C 1
ATOM 678 O O . ALA A 1 90 ? -8.836 -19.333 32.957 1.00 60.66 90 ALA A O 1
ATOM 679 N N . ALA A 1 91 ? -9.195 -19.820 30.787 1.00 57.25 91 ALA A N 1
ATOM 680 C CA . ALA A 1 91 ? -10.227 -20.833 30.982 1.00 57.25 91 ALA A CA 1
ATOM 681 C C . ALA A 1 91 ? -9.713 -22.286 30.858 1.00 57.25 91 ALA A C 1
ATOM 683 O O . ALA A 1 91 ? -10.534 -23.202 30.936 1.00 57.25 91 ALA A O 1
ATOM 684 N N . GLU A 1 92 ? -8.401 -22.494 30.669 1.00 48.66 92 GLU A N 1
ATOM 685 C CA . GLU A 1 92 ? -7.748 -23.816 30.562 1.00 48.66 92 GLU A CA 1
ATOM 686 C C . GLU A 1 92 ? -7.060 -24.251 31.868 1.00 48.66 92 GLU A C 1
ATOM 688 O O . GLU A 1 92 ? -6.408 -23.400 32.521 1.00 48.66 92 GLU A O 1
#

Secondary structure (DSSP, 8-state):
--EEEETTT-SEEES-HHHHHHHHHTTSEEEE-S--S--GGGEEE-TTS-EEETTTT--HHHHHHHHHHHHHHHHHHHHHHHHHHHHHHHT-

Sequence (92 aa):
MDYYFNIATKEPFTGNTVAGDDAVAKGIAVKKTGIADVESWRLSLDDSGNVVIFAEGKNETDAQTQKEEERAAATAADKTKETELEAARAAE